Protein AF-A0A7J4TSZ9-F1 (afdb_monomer_lite)

Radius of gyration: 16.89 Å; chains: 1; bounding box: 35×28×58 Å

Secondary structure (DSSP, 8-state):
-------S-HHHHHHHHHHHHHHHHHHHHSGGGHHHHHHHHHHHHHHHHHHHHH-HHHHEEETTTEE-HHHHHHHHHHHHHHHHHHHHHTTGGGS---

Foldseek 3Di:
DDDDDPVDDVVVVVVVVVVLLVVLVVLLVDLVSLVVSLVSLVVVLVVLCVCVPVPVVQQAPDPPPHGDPSVVVNVVSVVVVVVSVVSVVVSPPPDPDD

Sequence (98 aa):
VIKTVYWFDPAWFYPLLGWWEVLIGVCLLFRPLIRLGIFLMALQMAGTFLPLILLPEIVYTQIPWGLTLEGQYIVKNLVLIGAALVIGSHVRDKKKDY

pLDDT: mean 79.53, std 13.96, range [39.91, 92.88]

Structure (mmCIF, N/CA/C/O backbone):
data_AF-A0A7J4TSZ9-F1
#
_entry.id   AF-A0A7J4TSZ9-F1
#
loop_
_atom_site.group_PDB
_atom_site.id
_atom_site.type_symbol
_atom_site.label_atom_id
_atom_site.label_alt_id
_atom_site.label_comp_id
_atom_site.label_asym_id
_atom_site.label_entity_id
_atom_site.label_seq_id
_atom_site.pdbx_PDB_ins_code
_atom_site.Cartn_x
_atom_site.Cartn_y
_atom_site.Cartn_z
_atom_site.occupancy
_atom_site.B_iso_or_equiv
_atom_site.auth_seq_id
_atom_site.auth_comp_id
_atom_site.auth_asym_id
_atom_site.auth_atom_id
_atom_site.pdbx_PDB_model_num
ATOM 1 N N . VAL A 1 1 ? 18.254 -12.432 -25.839 1.00 44.47 1 VAL A N 1
ATOM 2 C CA . VAL A 1 1 ? 19.380 -11.896 -25.038 1.00 44.47 1 VAL A CA 1
ATOM 3 C C . VAL A 1 1 ? 18.842 -10.601 -24.439 1.00 44.47 1 VAL A C 1
ATOM 5 O O . VAL A 1 1 ? 18.653 -9.676 -25.201 1.00 44.47 1 VAL A O 1
ATOM 8 N N . ILE A 1 2 ? 18.314 -10.515 -23.216 1.00 39.91 2 ILE A N 1
ATOM 9 C CA . ILE A 1 2 ? 18.811 -10.972 -21.912 1.00 39.91 2 ILE A CA 1
ATOM 10 C C . ILE A 1 2 ? 17.607 -11.417 -21.050 1.00 39.91 2 ILE A C 1
ATOM 12 O O . ILE A 1 2 ? 16.686 -10.645 -20.810 1.00 39.91 2 ILE A O 1
ATOM 16 N N . LYS A 1 3 ? 17.618 -12.683 -20.616 1.00 46.81 3 LYS A N 1
ATOM 17 C CA . LYS A 1 3 ? 16.807 -13.224 -19.516 1.00 46.81 3 LYS A CA 1
ATOM 18 C C . LYS A 1 3 ? 17.738 -13.287 -18.311 1.00 46.81 3 LYS A C 1
ATOM 20 O O . LYS A 1 3 ? 18.529 -14.220 -18.231 1.00 46.81 3 LYS A O 1
ATOM 25 N N . THR A 1 4 ? 17.644 -12.341 -17.389 1.00 42.94 4 THR A N 1
ATOM 26 C CA . THR A 1 4 ? 18.241 -12.496 -16.058 1.00 42.94 4 THR A CA 1
ATOM 27 C C . THR A 1 4 ? 17.395 -11.726 -15.055 1.00 42.94 4 THR A C 1
ATOM 29 O O . THR A 1 4 ? 17.481 -10.510 -14.970 1.00 42.94 4 THR A O 1
ATOM 32 N N . VAL A 1 5 ? 16.604 -12.495 -14.299 1.00 44.28 5 VAL A N 1
ATOM 33 C CA . VAL A 1 5 ? 16.055 -12.151 -12.978 1.00 44.28 5 VAL A CA 1
ATOM 34 C C . VAL A 1 5 ? 14.853 -11.187 -12.962 1.00 44.28 5 VAL A C 1
ATOM 36 O O . VAL A 1 5 ? 14.867 -10.164 -12.295 1.00 44.28 5 VAL A O 1
ATOM 39 N N . TYR A 1 6 ? 13.743 -11.597 -13.583 1.00 51.31 6 TYR A N 1
ATOM 40 C CA . TYR A 1 6 ? 12.418 -11.359 -12.990 1.00 51.31 6 TYR A CA 1
ATOM 41 C C . TYR A 1 6 ? 12.068 -12.629 -12.208 1.00 51.31 6 TYR A C 1
ATOM 43 O O . TYR A 1 6 ? 11.686 -13.636 -12.794 1.00 51.31 6 TYR A O 1
ATOM 51 N N . TRP A 1 7 ? 12.298 -12.633 -10.894 1.00 50.59 7 TRP A N 1
ATOM 52 C CA . TRP A 1 7 ? 12.053 -13.806 -10.034 1.00 50.59 7 TRP A CA 1
ATOM 53 C C . TRP A 1 7 ? 10.555 -14.120 -9.840 1.00 50.59 7 TRP A C 1
ATOM 55 O O . TRP A 1 7 ? 10.212 -15.117 -9.211 1.00 50.59 7 TRP A O 1
ATOM 65 N N . PHE A 1 8 ? 9.658 -13.294 -10.380 1.00 53.97 8 PHE A N 1
ATOM 66 C CA . PHE A 1 8 ? 8.215 -13.472 -10.296 1.00 53.97 8 PHE A CA 1
ATOM 67 C C . PHE A 1 8 ? 7.573 -12.977 -11.593 1.00 53.97 8 PHE A C 1
ATOM 69 O O . PHE A 1 8 ? 7.875 -11.875 -12.048 1.00 53.97 8 PHE A O 1
ATOM 76 N N . ASP A 1 9 ? 6.710 -13.788 -12.197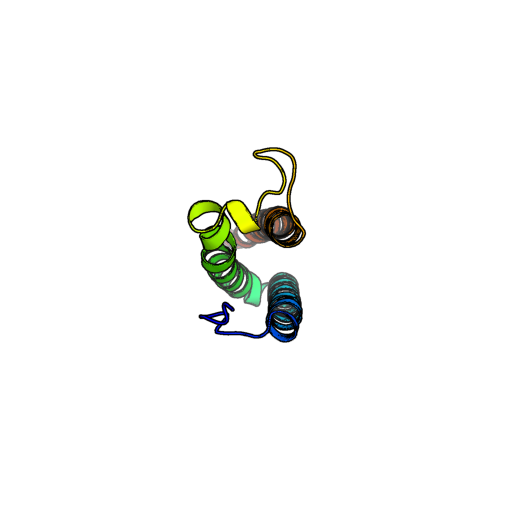 1.00 57.19 9 ASP A N 1
ATOM 77 C CA . ASP A 1 9 ? 5.941 -13.392 -13.375 1.00 57.19 9 ASP A CA 1
ATOM 78 C C . ASP A 1 9 ? 5.036 -12.195 -12.993 1.00 57.19 9 ASP A C 1
ATOM 80 O O . ASP A 1 9 ? 4.220 -12.337 -12.070 1.00 57.19 9 ASP A O 1
ATOM 84 N N . PRO A 1 10 ? 5.147 -11.016 -13.642 1.00 62.00 10 PRO A N 1
ATOM 85 C CA . PRO A 1 10 ? 4.352 -9.832 -13.293 1.00 62.00 10 PRO A CA 1
ATOM 86 C C . PRO A 1 10 ? 2.845 -10.112 -13.304 1.00 62.00 10 PRO A C 1
ATOM 88 O O . PRO A 1 10 ? 2.095 -9.556 -12.503 1.00 62.00 10 PRO A O 1
ATOM 91 N N . ALA A 1 11 ? 2.414 -11.052 -14.151 1.00 65.69 11 ALA A N 1
ATOM 92 C CA . ALA A 1 11 ? 1.033 -11.508 -14.249 1.00 65.69 11 ALA A CA 1
ATOM 93 C C . ALA A 1 11 ? 0.455 -12.022 -12.918 1.00 65.69 11 ALA A C 1
ATOM 95 O O . ALA A 1 11 ? -0.743 -11.879 -12.690 1.00 65.69 11 ALA A O 1
ATOM 96 N N . TRP A 1 12 ? 1.283 -12.582 -12.032 1.00 72.31 12 TRP A N 1
ATOM 97 C CA . TRP A 1 12 ? 0.855 -13.068 -10.715 1.00 72.31 12 TRP A CA 1
ATOM 98 C C . TRP A 1 12 ? 1.049 -12.040 -9.600 1.00 72.31 12 TRP A C 1
ATOM 100 O O . TRP A 1 12 ? 0.327 -12.070 -8.602 1.00 72.31 12 TRP A O 1
ATOM 110 N N . PHE A 1 13 ? 1.983 -11.104 -9.771 1.00 74.44 13 PHE A N 1
ATOM 111 C CA . PHE A 1 13 ? 2.290 -10.094 -8.761 1.00 74.44 13 PHE A CA 1
ATOM 112 C C . PHE A 1 13 ? 1.181 -9.040 -8.627 1.00 74.44 13 PHE A C 1
ATOM 114 O O . PHE A 1 13 ? 0.782 -8.711 -7.507 1.00 74.44 13 PHE A O 1
ATOM 121 N N . TYR A 1 14 ? 0.621 -8.554 -9.744 1.00 77.00 14 TYR A N 1
ATOM 122 C CA . TYR A 1 14 ? -0.452 -7.550 -9.694 1.00 77.00 14 TYR A CA 1
ATOM 123 C C . TYR A 1 14 ? -1.747 -8.070 -9.037 1.00 77.00 14 TYR A C 1
ATOM 125 O O . TYR A 1 14 ? -2.279 -7.372 -8.171 1.00 77.00 14 TYR A O 1
ATOM 133 N N . PRO A 1 15 ? -2.255 -9.283 -9.351 1.00 83.94 15 PRO A N 1
ATOM 134 C CA . PRO A 1 15 ? -3.424 -9.835 -8.665 1.00 83.94 15 PRO A CA 1
ATOM 135 C C . PRO A 1 15 ? -3.180 -10.092 -7.178 1.00 83.94 15 PRO A C 1
ATOM 137 O O . PRO A 1 15 ? -4.078 -9.866 -6.370 1.00 83.94 15 PRO A O 1
ATOM 140 N N . LEU A 1 16 ? -1.975 -10.540 -6.806 1.00 85.31 16 LEU A N 1
ATOM 141 C CA . LEU A 1 16 ? -1.608 -10.756 -5.407 1.00 85.31 16 LEU A CA 1
ATOM 142 C C . LEU A 1 16 ? -1.667 -9.445 -4.614 1.00 85.31 16 LEU A C 1
ATOM 144 O O . LEU A 1 16 ? -2.292 -9.404 -3.555 1.00 85.31 16 LEU A O 1
ATOM 148 N N . LEU A 1 17 ? -1.067 -8.375 -5.145 1.00 84.25 17 LEU A N 1
ATOM 149 C CA . LEU A 1 17 ? -1.150 -7.038 -4.553 1.00 84.25 17 LEU A CA 1
ATOM 150 C C . LEU A 1 17 ? -2.599 -6.557 -4.450 1.00 84.25 17 LEU A C 1
ATOM 152 O O . LEU A 1 17 ? -2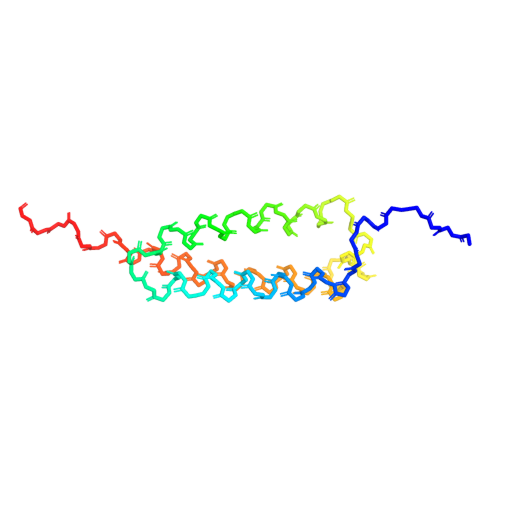.997 -6.072 -3.397 1.00 84.25 17 LEU A O 1
ATOM 156 N N . GLY A 1 18 ? -3.403 -6.756 -5.496 1.00 87.56 18 GLY A N 1
ATOM 157 C CA . GLY A 1 18 ? -4.821 -6.394 -5.475 1.00 87.56 18 GLY A CA 1
ATOM 158 C C . GLY A 1 18 ? -5.600 -7.115 -4.370 1.00 87.56 18 GLY A C 1
ATOM 159 O O . GLY A 1 18 ? -6.329 -6.481 -3.610 1.00 87.56 18 GLY A O 1
ATOM 160 N N . TRP A 1 19 ? -5.410 -8.428 -4.213 1.00 92.06 19 TRP A N 1
ATOM 161 C CA . TRP A 1 19 ? -6.024 -9.181 -3.113 1.00 92.06 19 TRP A CA 1
ATOM 162 C C . TRP A 1 19 ? -5.511 -8.747 -1.738 1.00 92.06 19 TRP A C 1
ATOM 164 O O . TRP A 1 19 ? -6.286 -8.717 -0.780 1.00 92.06 19 TRP A O 1
ATOM 174 N N . TRP A 1 20 ? -4.235 -8.374 -1.635 1.00 90.62 20 TRP A N 1
ATOM 175 C CA . TRP A 1 20 ? -3.657 -7.837 -0.404 1.00 90.62 20 TRP A CA 1
ATOM 176 C C . TRP A 1 20 ? -4.294 -6.499 -0.007 1.00 90.62 20 TRP A C 1
ATOM 178 O O . TRP A 1 20 ? -4.639 -6.290 1.155 1.00 90.62 20 TRP A O 1
ATOM 188 N N . GLU A 1 21 ? -4.537 -5.618 -0.976 1.00 90.25 21 GLU A N 1
ATOM 189 C CA . GLU A 1 21 ? -5.249 -4.357 -0.755 1.00 90.25 21 GLU A CA 1
ATOM 190 C C . GLU A 1 21 ? -6.702 -4.581 -0.337 1.00 90.25 21 GLU A C 1
ATOM 192 O O . GLU A 1 21 ? -7.191 -3.911 0.575 1.00 90.25 21 GLU A O 1
ATOM 197 N N . VAL A 1 22 ? -7.385 -5.549 -0.955 1.00 92.00 22 VAL A N 1
ATOM 198 C CA . VAL A 1 22 ? -8.737 -5.950 -0.545 1.00 92.00 22 VAL A CA 1
ATOM 199 C C . VAL A 1 22 ? -8.725 -6.445 0.900 1.00 92.00 22 VAL A C 1
ATOM 201 O O . VAL A 1 22 ? -9.566 -6.021 1.691 1.00 92.00 22 VAL A O 1
ATOM 204 N N . LEU A 1 23 ? -7.751 -7.278 1.281 1.00 92.88 23 LEU A N 1
ATOM 205 C CA . LEU A 1 23 ? -7.598 -7.756 2.657 1.00 92.88 23 LEU A CA 1
ATOM 206 C C . LEU A 1 23 ? -7.400 -6.594 3.640 1.00 92.88 23 LEU A C 1
ATOM 208 O O . LEU A 1 23 ? -8.072 -6.549 4.671 1.00 92.88 23 LEU A O 1
ATOM 212 N N . ILE A 1 24 ? -6.530 -5.634 3.315 1.00 90.94 24 ILE A N 1
ATOM 213 C CA . ILE A 1 24 ? -6.324 -4.428 4.130 1.00 90.94 24 ILE A CA 1
ATOM 214 C C . ILE A 1 24 ? -7.627 -3.635 4.249 1.00 90.94 24 ILE A C 1
ATOM 216 O O . ILE A 1 24 ? -8.017 -3.280 5.361 1.00 90.94 24 ILE A O 1
ATOM 220 N N . GLY A 1 25 ? -8.336 -3.406 3.142 1.00 90.31 25 GLY A N 1
ATOM 221 C CA . GLY A 1 25 ? -9.630 -2.720 3.137 1.00 90.31 25 GLY A CA 1
ATOM 222 C C . GLY A 1 25 ? -10.666 -3.414 4.026 1.00 90.31 25 GLY A C 1
ATOM 223 O O . GLY A 1 25 ? -11.339 -2.759 4.822 1.00 90.31 25 GLY A O 1
ATOM 224 N N . VAL A 1 26 ? -10.734 -4.746 3.973 1.00 92.75 26 VAL A N 1
ATOM 225 C CA . VAL A 1 26 ? -11.591 -5.554 4.852 1.00 92.75 26 VAL A CA 1
ATOM 226 C C . VAL A 1 26 ? -11.166 -5.412 6.318 1.00 92.75 26 VAL A C 1
ATOM 228 O O . VAL A 1 26 ? -12.019 -5.210 7.181 1.00 92.75 26 VAL A O 1
ATOM 231 N N . CYS A 1 27 ? -9.868 -5.442 6.632 1.00 90.31 27 CYS A N 1
ATOM 232 C CA . CYS A 1 27 ? -9.386 -5.204 7.996 1.00 90.31 27 CYS A CA 1
ATOM 233 C C . CYS A 1 27 ? -9.740 -3.801 8.512 1.00 90.31 27 CYS A C 1
ATOM 235 O O . CYS A 1 27 ? -10.051 -3.647 9.692 1.00 90.31 27 CYS A O 1
ATOM 237 N N . LEU A 1 28 ? -9.709 -2.784 7.648 1.00 88.50 28 LEU A N 1
ATOM 238 C CA . LEU A 1 28 ? -10.076 -1.412 8.007 1.00 88.50 28 LEU A CA 1
ATOM 239 C C . LEU A 1 28 ? -11.591 -1.229 8.185 1.00 88.50 28 LEU A C 1
ATOM 241 O O . LEU A 1 28 ? -12.003 -0.351 8.943 1.00 88.50 28 LEU A O 1
ATOM 245 N N . LEU A 1 29 ? -12.415 -2.073 7.554 1.00 89.69 29 LEU A N 1
ATOM 246 C CA . LEU A 1 29 ? -13.871 -2.068 7.725 1.00 89.69 29 LEU A CA 1
ATOM 247 C C . LEU A 1 29 ? -14.289 -2.519 9.135 1.00 89.69 29 LEU A C 1
ATOM 249 O O . LEU A 1 29 ? -15.238 -1.988 9.714 1.00 89.69 29 LEU A O 1
ATOM 253 N N . PHE A 1 30 ? -13.571 -3.483 9.716 1.00 88.19 30 PHE A N 1
ATOM 254 C CA . PHE A 1 30 ? -13.874 -4.008 11.045 1.00 88.19 30 PHE A CA 1
ATOM 255 C C . PHE A 1 30 ? -13.044 -3.315 12.128 1.00 88.19 30 PHE A C 1
ATOM 257 O O . PHE A 1 30 ? -11.836 -3.507 12.237 1.00 88.19 30 PHE A O 1
ATOM 264 N N . ARG A 1 31 ? -13.718 -2.590 13.029 1.00 80.38 31 ARG A N 1
ATOM 265 C CA . ARG A 1 31 ? -13.107 -1.847 14.150 1.00 80.38 31 ARG A CA 1
ATOM 266 C C . ARG A 1 31 ? -11.976 -2.565 14.917 1.00 80.38 31 ARG A C 1
ATOM 268 O O . ARG A 1 31 ? -10.941 -1.933 15.133 1.00 80.38 31 ARG A O 1
ATOM 275 N N . PRO A 1 32 ? -12.116 -3.840 15.336 1.00 83.69 32 PRO A N 1
ATOM 276 C CA . PRO A 1 32 ? -11.039 -4.539 16.042 1.00 83.69 32 PRO A CA 1
ATOM 277 C C . PRO A 1 32 ? -9.826 -4.858 15.154 1.00 83.69 32 PRO A C 1
ATOM 279 O O . PRO A 1 32 ? -8.710 -4.947 15.664 1.00 83.69 32 PRO A O 1
ATOM 282 N N . LEU A 1 33 ? -10.017 -4.988 13.838 1.00 88.12 33 LEU A N 1
ATOM 283 C CA . LEU A 1 33 ? -8.962 -5.316 12.880 1.00 88.12 33 LEU A CA 1
ATOM 284 C C . LEU A 1 33 ? -8.227 -4.078 12.354 1.00 88.12 33 LEU A C 1
ATOM 286 O O . LEU A 1 33 ? -7.189 -4.242 11.722 1.00 88.12 33 LEU A O 1
ATOM 290 N N . ILE A 1 34 ? -8.673 -2.853 12.658 1.00 87.25 34 ILE A N 1
ATOM 291 C CA . ILE A 1 34 ? -8.043 -1.625 12.137 1.00 87.25 34 ILE A CA 1
ATOM 292 C C . ILE A 1 34 ? -6.540 -1.578 12.451 1.00 87.25 34 ILE A C 1
ATOM 294 O O . ILE A 1 34 ? -5.740 -1.228 11.588 1.00 87.25 34 ILE A O 1
ATOM 298 N N . ARG A 1 35 ? -6.124 -1.980 13.662 1.00 86.88 35 ARG A N 1
ATOM 299 C CA . ARG A 1 35 ? -4.693 -2.031 14.024 1.00 86.88 35 ARG A CA 1
ATOM 300 C C . ARG A 1 35 ? -3.909 -3.007 13.148 1.00 86.88 35 ARG A C 1
ATOM 302 O O . ARG A 1 35 ? -2.794 -2.691 12.743 1.00 86.88 35 ARG A O 1
ATOM 309 N N . LEU A 1 36 ? -4.499 -4.164 12.850 1.00 89.75 36 LEU A N 1
ATOM 310 C CA . LEU A 1 36 ? -3.913 -5.152 11.949 1.00 89.75 36 LEU A CA 1
ATOM 311 C C . LEU A 1 36 ? -3.875 -4.619 10.512 1.00 89.75 36 LEU A C 1
ATOM 313 O O . LEU A 1 36 ? -2.847 -4.734 9.861 1.00 89.75 36 LEU A O 1
ATOM 317 N N . GLY A 1 37 ? -4.946 -3.972 10.044 1.00 90.19 37 GLY A N 1
ATOM 318 C CA . GLY A 1 37 ? -5.012 -3.355 8.718 1.00 90.19 37 GLY A CA 1
ATOM 319 C C . GLY A 1 37 ? -3.937 -2.287 8.514 1.00 90.19 37 GLY A C 1
ATOM 320 O O . GLY A 1 37 ? -3.238 -2.308 7.507 1.00 90.19 37 GLY A O 1
ATOM 321 N N . ILE A 1 38 ? -3.728 -1.409 9.501 1.00 89.38 38 ILE A N 1
ATOM 322 C CA . ILE A 1 38 ? -2.653 -0.403 9.468 1.00 89.38 38 ILE A CA 1
ATOM 323 C C . ILE A 1 38 ? -1.272 -1.073 9.433 1.00 89.38 38 ILE A C 1
ATOM 325 O O . ILE A 1 38 ? -0.405 -0.638 8.678 1.00 89.38 38 ILE A O 1
ATOM 329 N N . PHE A 1 39 ? -1.064 -2.144 10.206 1.00 90.50 39 PHE A N 1
ATOM 330 C CA . PHE A 1 39 ? 0.190 -2.902 10.185 1.00 90.50 39 PHE A CA 1
ATOM 331 C C . PHE A 1 39 ? 0.448 -3.566 8.823 1.00 90.50 39 PHE A C 1
ATOM 333 O O . PHE A 1 39 ? 1.531 -3.413 8.258 1.00 90.50 39 PHE A O 1
ATOM 340 N N . LEU A 1 40 ? -0.554 -4.251 8.264 1.00 90.56 40 LEU A N 1
ATOM 341 C CA . LEU A 1 40 ? -0.477 -4.873 6.937 1.00 90.56 40 LEU A CA 1
ATOM 342 C C . LEU A 1 40 ? -0.198 -3.836 5.847 1.00 90.56 40 LEU A C 1
ATOM 344 O O . LEU A 1 40 ? 0.578 -4.094 4.926 1.00 90.56 40 LEU A O 1
ATOM 348 N N . MET A 1 41 ? -0.783 -2.647 5.977 1.00 90.12 41 MET A N 1
ATOM 349 C CA . MET A 1 41 ? -0.538 -1.561 5.044 1.00 90.12 41 MET A CA 1
ATOM 350 C C . MET A 1 41 ? 0.867 -0.972 5.185 1.00 90.12 41 MET A C 1
ATOM 352 O O . MET A 1 41 ? 1.502 -0.685 4.176 1.00 90.12 41 MET A O 1
ATOM 356 N N . ALA A 1 42 ? 1.402 -0.848 6.403 1.00 88.25 42 ALA A N 1
ATOM 357 C CA . ALA A 1 42 ? 2.793 -0.437 6.608 1.00 88.25 42 ALA A CA 1
ATOM 358 C C . ALA A 1 42 ? 3.783 -1.424 5.959 1.00 88.25 42 ALA A C 1
ATOM 360 O O . ALA A 1 42 ? 4.774 -1.004 5.359 1.00 88.25 42 ALA A O 1
ATOM 361 N N . LEU A 1 43 ? 3.484 -2.726 6.016 1.00 89.94 43 LEU A N 1
ATOM 362 C CA . LEU A 1 43 ? 4.269 -3.760 5.339 1.00 89.94 43 LEU A CA 1
ATOM 363 C C . LEU A 1 43 ? 4.199 -3.612 3.813 1.00 89.94 43 LEU A C 1
ATOM 365 O O . LEU A 1 43 ? 5.241 -3.597 3.156 1.00 89.94 43 LEU A O 1
ATOM 369 N N . GLN A 1 44 ? 2.996 -3.438 3.251 1.00 88.06 44 GLN A N 1
ATOM 370 C CA . GLN A 1 44 ? 2.820 -3.190 1.813 1.00 88.06 44 GLN A CA 1
ATOM 371 C C . GLN A 1 44 ? 3.638 -1.978 1.357 1.00 88.06 44 GLN A C 1
ATOM 373 O O . GLN A 1 44 ? 4.324 -2.032 0.340 1.00 88.06 44 GLN A O 1
ATOM 378 N N . MET A 1 45 ? 3.611 -0.908 2.145 1.00 86.88 45 MET A N 1
ATOM 379 C CA . MET A 1 45 ? 4.296 0.343 1.848 1.00 86.88 45 MET A CA 1
ATOM 380 C C . MET A 1 45 ? 5.813 0.202 1.765 1.00 86.88 45 MET A C 1
ATOM 382 O O . MET A 1 45 ? 6.419 0.732 0.834 1.00 86.88 45 MET A O 1
ATOM 386 N N . ALA A 1 46 ? 6.429 -0.555 2.675 1.00 84.94 46 ALA A N 1
ATOM 387 C CA . ALA A 1 46 ? 7.862 -0.832 2.607 1.00 84.94 46 ALA A CA 1
ATOM 388 C C . ALA A 1 46 ? 8.242 -1.561 1.303 1.00 84.94 46 ALA A C 1
ATOM 390 O O . ALA A 1 46 ? 9.271 -1.257 0.701 1.00 84.94 46 ALA A O 1
ATOM 391 N N . GLY A 1 47 ? 7.384 -2.475 0.836 1.00 82.31 47 GLY A N 1
ATOM 392 C CA . GLY A 1 47 ? 7.583 -3.196 -0.421 1.00 82.31 47 GLY A CA 1
ATOM 393 C C . GLY A 1 47 ? 7.378 -2.327 -1.664 1.00 82.31 47 GLY A C 1
ATOM 394 O O . GLY A 1 47 ? 8.197 -2.364 -2.579 1.00 82.31 47 GLY A O 1
ATOM 395 N N . THR A 1 48 ? 6.316 -1.517 -1.707 1.00 84.75 48 THR A N 1
ATOM 396 C CA . THR A 1 48 ? 5.959 -0.753 -2.916 1.00 84.75 48 THR A CA 1
ATOM 397 C C . THR A 1 48 ? 6.769 0.530 -3.101 1.00 84.75 48 THR A C 1
ATOM 399 O O . THR A 1 48 ? 6.864 1.017 -4.221 1.00 84.75 48 THR A O 1
ATOM 402 N N . PHE A 1 49 ? 7.378 1.079 -2.043 1.00 84.31 49 PHE A N 1
ATOM 403 C CA . PHE A 1 49 ? 8.246 2.265 -2.150 1.00 84.31 49 PHE A CA 1
ATOM 404 C C . PHE A 1 49 ? 9.685 1.945 -2.545 1.00 84.31 49 PHE A C 1
ATOM 406 O O . PHE A 1 49 ? 10.373 2.801 -3.097 1.00 84.31 49 PHE A O 1
ATOM 413 N N . LEU A 1 50 ? 10.143 0.718 -2.297 1.00 84.62 50 LEU A N 1
ATOM 414 C CA . LEU A 1 50 ? 11.492 0.286 -2.644 1.00 84.62 50 LEU A CA 1
ATOM 415 C C . LEU A 1 50 ? 11.854 0.492 -4.136 1.00 84.62 50 LEU A C 1
ATOM 417 O O . LEU A 1 50 ? 12.902 1.091 -4.397 1.00 84.62 50 LEU A O 1
ATOM 421 N N . PRO A 1 51 ? 11.027 0.084 -5.124 1.00 81.31 51 PRO A N 1
ATOM 422 C CA . PRO A 1 51 ? 11.339 0.295 -6.541 1.00 81.31 51 PRO A CA 1
ATOM 423 C C . PRO A 1 51 ? 11.374 1.773 -6.947 1.00 81.31 51 PRO A C 1
ATOM 425 O O . PRO A 1 51 ? 12.089 2.118 -7.879 1.00 81.31 51 PRO A O 1
ATOM 428 N N . LEU A 1 52 ? 10.687 2.662 -6.222 1.00 81.06 52 LEU A N 1
ATOM 429 C CA . LEU A 1 52 ? 10.699 4.102 -6.504 1.00 81.06 52 LEU A CA 1
ATOM 430 C C . LEU A 1 52 ? 12.095 4.719 -6.320 1.00 81.06 52 LEU A C 1
ATOM 432 O O . LEU A 1 52 ? 12.436 5.677 -7.009 1.00 81.06 52 LEU A O 1
ATOM 436 N N . ILE A 1 53 ? 12.903 4.149 -5.421 1.00 81.94 53 ILE A N 1
ATOM 437 C CA . ILE A 1 53 ? 14.278 4.590 -5.147 1.00 81.94 53 ILE A CA 1
ATOM 438 C C . ILE A 1 53 ? 15.292 3.721 -5.896 1.00 81.94 53 ILE A C 1
ATOM 440 O O . ILE A 1 53 ? 16.248 4.249 -6.460 1.00 81.94 53 ILE A O 1
ATOM 444 N N . LEU A 1 54 ? 15.107 2.395 -5.889 1.00 81.19 54 LEU A N 1
ATOM 445 C CA . LEU A 1 54 ? 16.088 1.464 -6.453 1.00 81.19 54 LEU A CA 1
ATOM 446 C C . LEU A 1 54 ? 15.995 1.327 -7.979 1.00 81.19 54 LEU A C 1
ATOM 448 O O . LEU A 1 54 ? 17.025 1.133 -8.618 1.00 81.19 54 LEU A O 1
ATOM 452 N N . LEU A 1 55 ? 14.791 1.390 -8.561 1.00 84.06 55 LEU A N 1
ATOM 453 C CA . LEU A 1 55 ? 14.537 1.166 -9.993 1.00 84.06 55 LEU A CA 1
ATOM 454 C C . LEU A 1 55 ? 13.667 2.297 -10.597 1.00 84.06 55 LEU A C 1
ATOM 456 O O . LEU A 1 55 ? 12.575 2.049 -11.120 1.00 84.06 55 LEU A O 1
ATOM 460 N N . PRO A 1 56 ? 14.138 3.558 -10.570 1.00 80.75 56 PRO A N 1
ATOM 461 C CA . PRO A 1 56 ? 13.375 4.702 -11.076 1.00 80.75 56 PRO A CA 1
ATOM 462 C C . PRO A 1 56 ? 13.087 4.621 -12.583 1.00 80.75 56 PRO A C 1
ATOM 464 O O . PRO A 1 56 ? 12.089 5.169 -13.042 1.00 80.75 56 PRO A O 1
ATOM 467 N N . GLU A 1 57 ? 13.914 3.905 -13.346 1.00 80.44 57 GLU A N 1
ATOM 468 C CA . GLU A 1 57 ? 13.734 3.672 -14.786 1.00 80.44 57 GLU A CA 1
ATOM 469 C C . GLU A 1 57 ? 12.472 2.865 -15.133 1.00 80.44 57 GLU A C 1
ATOM 471 O O . GLU A 1 57 ? 11.926 3.025 -16.222 1.00 80.44 57 GLU A O 1
ATOM 476 N N . ILE A 1 58 ? 11.980 2.032 -14.208 1.00 80.38 58 ILE A N 1
ATOM 477 C CA . ILE A 1 58 ? 10.740 1.264 -14.400 1.00 80.38 58 ILE A CA 1
ATOM 478 C C . ILE A 1 58 ? 9.532 2.030 -13.854 1.00 80.38 58 ILE A C 1
ATOM 480 O O . ILE A 1 58 ? 8.416 1.847 -14.326 1.00 80.38 58 ILE A O 1
ATOM 484 N N . VAL A 1 59 ? 9.736 2.934 -12.894 1.00 82.62 59 VAL A N 1
ATOM 485 C CA . VAL A 1 59 ? 8.667 3.714 -12.244 1.00 82.62 59 VAL A CA 1
ATOM 486 C C . VAL A 1 59 ? 8.306 4.981 -13.030 1.00 82.62 59 VAL A C 1
ATOM 488 O O . VAL A 1 59 ? 7.136 5.379 -13.060 1.00 82.62 59 VAL A O 1
ATOM 491 N N . TYR A 1 60 ? 9.275 5.606 -13.698 1.00 83.94 60 TYR A N 1
ATOM 492 C CA . TYR A 1 60 ? 9.090 6.874 -14.400 1.00 83.94 60 TYR A CA 1
ATOM 493 C C . TYR A 1 60 ? 9.334 6.734 -15.904 1.00 83.94 60 TYR A C 1
ATOM 495 O O . TYR A 1 60 ? 10.393 6.293 -16.335 1.00 83.94 60 TYR A O 1
ATOM 503 N N . THR A 1 61 ? 8.373 7.180 -16.717 1.00 84.25 61 THR A N 1
ATOM 504 C CA . THR A 1 61 ? 8.586 7.412 -18.154 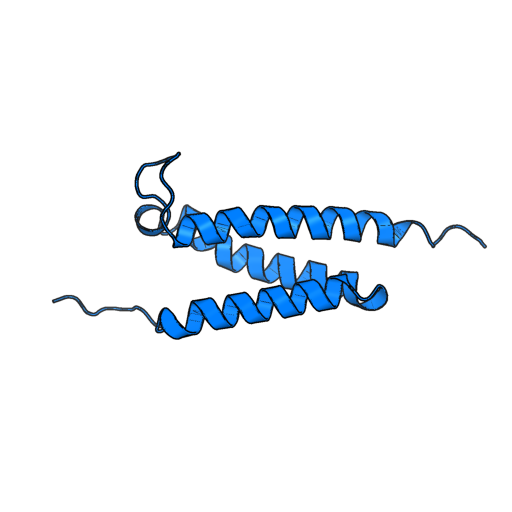1.00 84.25 61 THR A CA 1
ATOM 505 C C . THR A 1 61 ? 9.356 8.709 -18.387 1.00 84.25 61 THR A C 1
ATOM 507 O O . THR A 1 61 ? 10.246 8.755 -19.231 1.00 84.25 61 THR A O 1
ATOM 510 N N . GLN A 1 62 ? 9.029 9.757 -17.625 1.00 82.94 62 GLN A N 1
ATOM 511 C CA . GLN A 1 62 ? 9.706 11.055 -17.610 1.00 82.94 62 GLN A CA 1
ATOM 512 C C . GLN A 1 62 ? 9.725 11.574 -16.171 1.00 82.94 62 GLN A C 1
ATOM 514 O O . GLN A 1 62 ? 8.685 11.920 -15.614 1.00 82.94 62 GLN A O 1
ATOM 519 N N . ILE A 1 63 ? 10.896 11.654 -15.548 1.00 76.69 63 ILE A N 1
ATOM 520 C CA . ILE A 1 63 ? 10.998 12.161 -14.175 1.00 76.69 63 ILE A CA 1
ATOM 521 C C . ILE A 1 63 ? 10.718 13.679 -14.170 1.00 76.69 63 ILE A C 1
ATOM 523 O O . ILE A 1 63 ? 11.327 14.388 -14.972 1.00 76.69 63 ILE A O 1
ATOM 527 N N . PRO A 1 64 ? 9.861 14.222 -13.276 1.00 74.25 64 PRO A N 1
ATOM 528 C CA . PRO A 1 64 ? 9.089 13.549 -12.217 1.00 74.25 64 PRO A CA 1
ATOM 529 C C . PRO A 1 64 ? 7.606 13.276 -12.551 1.00 74.25 64 PRO A C 1
ATOM 531 O O . PRO A 1 64 ? 6.916 12.645 -11.754 1.00 74.25 64 PRO A O 1
ATOM 534 N N . TRP A 1 65 ? 7.089 13.775 -13.678 1.00 77.56 65 TRP A N 1
ATOM 535 C CA . TRP A 1 65 ? 5.642 13.832 -13.952 1.00 77.56 65 TRP A CA 1
ATOM 536 C C . TRP A 1 65 ? 5.095 12.649 -14.761 1.00 77.56 65 TRP A C 1
ATOM 538 O O . TRP A 1 65 ? 3.912 12.330 -14.670 1.00 77.56 65 TRP A O 1
ATOM 548 N N . GLY A 1 66 ? 5.932 11.997 -15.562 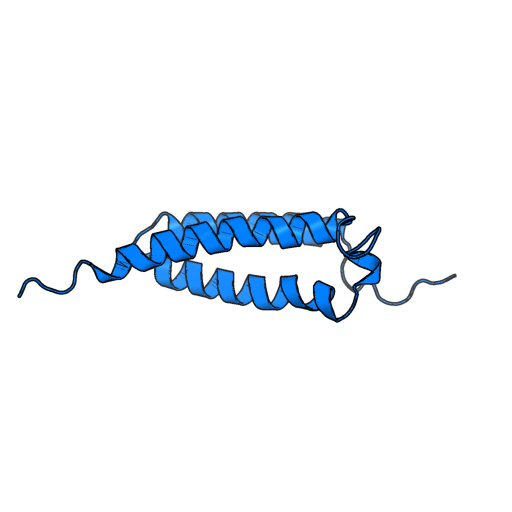1.00 81.69 66 GLY A N 1
ATOM 549 C CA . GLY A 1 66 ? 5.567 10.827 -16.348 1.00 81.69 66 GLY A CA 1
ATOM 550 C C . GLY A 1 66 ? 5.772 9.556 -15.536 1.00 81.69 66 GLY A C 1
ATOM 551 O O . GLY A 1 66 ? 6.908 9.113 -15.381 1.00 81.69 66 GLY A O 1
ATOM 552 N N . LEU A 1 67 ? 4.686 8.966 -15.032 1.00 84.56 67 LEU A N 1
ATOM 553 C CA . LEU A 1 67 ? 4.716 7.684 -14.326 1.00 84.56 67 LEU A CA 1
ATOM 554 C C . LEU A 1 67 ? 4.334 6.543 -15.267 1.00 84.56 67 LEU A C 1
ATOM 556 O O . LEU A 1 67 ? 3.361 6.629 -16.023 1.00 84.56 67 LEU A O 1
ATOM 560 N N . THR A 1 68 ? 5.076 5.444 -15.183 1.00 88.19 68 THR A N 1
ATOM 561 C CA . THR A 1 68 ? 4.688 4.184 -15.826 1.00 88.19 68 THR A CA 1
ATOM 562 C C . THR A 1 68 ? 3.457 3.590 -15.135 1.00 88.19 68 THR A C 1
ATOM 564 O O . THR A 1 68 ? 2.968 4.116 -14.133 1.00 88.19 68 THR A O 1
ATOM 567 N N . LEU A 1 69 ? 2.949 2.465 -15.647 1.00 83.12 69 LEU A N 1
ATOM 568 C CA . LEU A 1 69 ? 1.889 1.717 -14.964 1.00 83.12 69 LEU A CA 1
ATOM 569 C C . LEU A 1 69 ? 2.297 1.351 -13.529 1.00 83.12 69 LEU A C 1
ATOM 571 O O . LEU A 1 69 ? 1.499 1.513 -12.612 1.00 83.12 69 LEU A O 1
ATOM 575 N N . GLU A 1 70 ? 3.548 0.939 -13.313 1.00 82.38 70 GLU A N 1
ATOM 576 C CA . GLU A 1 70 ? 4.064 0.610 -11.980 1.00 82.38 70 GLU A CA 1
ATOM 577 C C . GLU A 1 70 ? 4.078 1.825 -11.054 1.00 82.38 70 GLU A C 1
ATOM 579 O O . GLU A 1 70 ? 3.577 1.751 -9.930 1.00 82.38 70 GLU A O 1
ATOM 584 N N . GLY A 1 71 ? 4.563 2.970 -11.543 1.00 84.88 71 GLY A N 1
ATOM 585 C CA . GLY A 1 71 ? 4.528 4.212 -10.777 1.00 84.88 71 GLY A CA 1
ATOM 586 C C . GLY A 1 71 ? 3.107 4.648 -10.420 1.00 84.88 71 GLY A C 1
ATOM 587 O O . GLY A 1 71 ? 2.855 5.056 -9.285 1.00 84.88 71 GLY A O 1
ATOM 588 N N . GLN A 1 72 ? 2.153 4.510 -11.343 1.00 87.25 72 GLN A N 1
ATOM 589 C CA . GLN A 1 72 ? 0.745 4.827 -11.083 1.00 87.25 72 GLN A CA 1
ATOM 590 C C . GLN A 1 72 ? 0.152 3.949 -9.974 1.00 87.25 72 GLN A C 1
ATOM 592 O O . GLN A 1 72 ? -0.562 4.459 -9.106 1.00 87.25 72 GLN A O 1
ATOM 597 N N . TYR A 1 73 ? 0.483 2.655 -9.947 1.00 83.06 73 TYR A N 1
ATOM 598 C CA . TYR A 1 73 ? 0.062 1.768 -8.861 1.00 83.06 73 TYR A CA 1
ATOM 599 C C . TYR A 1 73 ? 0.650 2.185 -7.507 1.00 83.06 73 TYR A C 1
ATOM 601 O O . TYR A 1 73 ? -0.070 2.177 -6.509 1.00 83.06 73 TYR A O 1
ATOM 609 N N . ILE A 1 74 ? 1.917 2.610 -7.464 1.00 85.81 74 ILE A N 1
ATOM 610 C CA . ILE A 1 74 ? 2.543 3.113 -6.230 1.00 85.81 74 ILE A CA 1
ATOM 611 C C . ILE A 1 74 ? 1.842 4.390 -5.751 1.00 85.81 74 ILE A C 1
ATOM 613 O O . ILE A 1 74 ? 1.502 4.504 -4.572 1.00 85.81 74 ILE A O 1
ATOM 617 N N . VAL A 1 75 ? 1.569 5.336 -6.654 1.00 86.94 75 VAL A N 1
ATOM 618 C CA . VAL A 1 75 ? 0.879 6.588 -6.302 1.00 86.94 75 VAL A CA 1
ATOM 619 C C . VAL A 1 75 ? -0.540 6.327 -5.804 1.00 86.94 75 VAL A C 1
ATOM 621 O O . VAL A 1 75 ? -0.956 6.945 -4.825 1.00 86.94 75 VAL A O 1
ATOM 624 N N . LYS A 1 76 ? -1.270 5.373 -6.392 1.00 88.12 76 LYS A N 1
ATOM 625 C CA . LYS A 1 76 ? -2.597 4.969 -5.899 1.00 88.12 76 LYS A CA 1
ATOM 626 C C . LYS A 1 76 ? -2.553 4.531 -4.428 1.00 88.12 76 LYS A C 1
ATOM 628 O O . LYS A 1 76 ? -3.459 4.876 -3.669 1.00 88.12 76 LYS A O 1
ATOM 633 N N . ASN A 1 77 ? -1.495 3.839 -3.995 1.00 89.25 77 ASN A N 1
ATOM 634 C CA . ASN A 1 77 ? -1.372 3.387 -2.604 1.00 89.25 77 ASN A CA 1
ATOM 635 C C . ASN A 1 77 ? -1.348 4.558 -1.610 1.00 89.25 77 ASN A C 1
ATOM 637 O O . ASN A 1 77 ? -1.816 4.393 -0.486 1.00 89.25 77 ASN A O 1
ATOM 641 N N . LEU A 1 78 ? -0.915 5.760 -2.017 1.00 88.44 78 LEU A N 1
ATOM 642 C CA . LEU A 1 78 ? -0.984 6.959 -1.171 1.00 88.44 78 LEU A CA 1
ATOM 643 C C . LEU A 1 78 ? -2.416 7.298 -0.740 1.00 88.44 78 LEU A C 1
ATOM 645 O O . LEU A 1 78 ? -2.636 7.729 0.393 1.00 88.44 78 LEU A O 1
ATOM 649 N N . VAL A 1 79 ? -3.399 7.060 -1.612 1.00 90.31 79 VAL A N 1
ATOM 650 C CA . VAL A 1 79 ? -4.819 7.269 -1.295 1.00 90.31 79 VAL A CA 1
ATOM 651 C C . VAL A 1 79 ? -5.278 6.287 -0.213 1.00 90.31 79 VAL A C 1
ATOM 653 O O . VAL A 1 79 ? -5.958 6.689 0.732 1.00 90.31 79 VAL A O 1
ATOM 656 N N . LEU A 1 80 ? -4.854 5.020 -0.296 1.00 88.00 80 LEU A N 1
ATOM 657 C CA . LEU A 1 80 ? -5.153 4.005 0.722 1.00 88.00 80 LEU A CA 1
ATOM 658 C C . LEU A 1 80 ? -4.517 4.345 2.075 1.00 88.00 80 LEU A C 1
ATOM 660 O O . LEU A 1 80 ? -5.171 4.205 3.110 1.00 88.00 80 LEU A O 1
ATOM 664 N N . ILE A 1 81 ? -3.285 4.871 2.075 1.00 89.38 81 ILE A N 1
ATOM 665 C CA . ILE A 1 81 ? -2.643 5.389 3.293 1.00 89.38 81 ILE A CA 1
ATOM 666 C C . ILE A 1 81 ? -3.482 6.488 3.920 1.00 89.38 81 ILE A C 1
ATOM 668 O O . ILE A 1 81 ? -3.770 6.429 5.115 1.00 89.38 81 ILE A O 1
ATOM 672 N N . GLY A 1 82 ? -3.880 7.476 3.115 1.00 90.19 82 GLY A N 1
ATOM 673 C CA . GLY A 1 82 ? -4.724 8.574 3.571 1.00 90.19 82 GLY A CA 1
ATOM 674 C C . GLY A 1 82 ? -5.996 8.054 4.236 1.00 90.19 82 GLY A C 1
ATOM 675 O O . GLY A 1 82 ? -6.310 8.449 5.360 1.00 90.19 82 GLY A O 1
ATOM 676 N N . ALA A 1 83 ? -6.668 7.090 3.601 1.00 89.88 83 ALA A N 1
ATOM 677 C CA . ALA A 1 83 ? -7.858 6.459 4.156 1.00 89.88 83 ALA A CA 1
ATOM 678 C C . ALA A 1 83 ? -7.585 5.765 5.502 1.00 89.88 83 ALA A C 1
ATOM 680 O O . ALA A 1 83 ? -8.312 6.010 6.466 1.00 89.88 83 ALA A O 1
ATOM 681 N N . ALA A 1 84 ? -6.535 4.946 5.629 1.00 88.81 84 ALA A N 1
ATOM 682 C CA . ALA A 1 84 ? -6.293 4.262 6.901 1.00 88.81 84 ALA A CA 1
ATOM 683 C C . ALA A 1 84 ? -5.771 5.184 8.005 1.00 88.81 84 ALA A C 1
ATOM 685 O O . ALA A 1 84 ? -6.039 4.912 9.172 1.00 88.81 84 ALA A O 1
ATOM 686 N N . LEU A 1 85 ? -5.049 6.261 7.678 1.00 89.62 85 LEU A N 1
ATOM 687 C CA . LEU A 1 85 ? -4.662 7.275 8.662 1.00 89.62 85 LEU A CA 1
ATOM 688 C C . LEU A 1 85 ? -5.902 7.972 9.232 1.00 89.62 85 LEU A C 1
ATOM 690 O O . LEU A 1 85 ? -6.013 8.120 10.450 1.00 89.62 85 LEU A O 1
ATOM 694 N N . VAL A 1 86 ? -6.860 8.328 8.370 1.00 90.25 86 VAL A N 1
ATOM 695 C CA . VAL A 1 86 ? -8.153 8.892 8.788 1.00 90.25 86 VAL A CA 1
ATOM 696 C C . VAL A 1 86 ? -8.941 7.882 9.622 1.00 90.25 86 VAL A C 1
ATOM 698 O O . VAL A 1 86 ? -9.446 8.226 10.684 1.00 90.25 86 VAL A O 1
ATOM 701 N N . ILE A 1 87 ? -9.026 6.618 9.209 1.00 87.25 87 ILE A N 1
ATOM 702 C CA . ILE A 1 87 ? -9.734 5.585 9.984 1.00 87.25 87 ILE A CA 1
ATOM 703 C C . ILE A 1 87 ? -9.033 5.339 11.332 1.00 87.25 87 ILE A C 1
ATOM 705 O O . ILE A 1 87 ? -9.685 5.239 12.372 1.00 87.25 87 ILE A O 1
ATOM 709 N N . GLY A 1 88 ? -7.701 5.292 11.333 1.00 85.06 88 GLY A N 1
ATOM 710 C CA . GLY A 1 88 ? -6.870 5.082 12.513 1.00 85.06 88 GLY A CA 1
ATOM 711 C C . GLY A 1 88 ? -6.976 6.204 13.545 1.00 85.06 88 GLY A C 1
ATOM 712 O O . GLY A 1 88 ? -6.942 5.918 14.745 1.00 85.06 88 GLY A O 1
ATOM 713 N N . SER A 1 89 ? -7.168 7.457 13.118 1.00 85.31 89 SER A N 1
ATOM 714 C CA . SER A 1 89 ? -7.342 8.583 14.045 1.00 85.31 89 SER A CA 1
ATOM 715 C C . SER A 1 89 ? -8.619 8.453 14.890 1.00 85.31 89 SER A C 1
ATOM 717 O O . SER A 1 89 ? -8.598 8.760 16.081 1.00 85.31 89 SER A O 1
ATOM 719 N N . HIS A 1 90 ? -9.685 7.869 14.335 1.00 80.75 90 HIS A N 1
ATOM 720 C CA . HIS A 1 90 ? -10.970 7.662 15.017 1.00 80.75 90 HIS A CA 1
ATOM 721 C C . HIS A 1 90 ? -10.984 6.452 15.971 1.00 80.75 90 HIS A C 1
ATOM 723 O O . HIS A 1 90 ? -11.950 6.241 16.710 1.00 80.75 90 HIS A O 1
ATOM 729 N N . VAL A 1 91 ? -9.930 5.626 15.987 1.00 76.56 91 VAL A N 1
ATOM 730 C CA . VAL A 1 91 ? -9.851 4.449 16.874 1.00 76.56 91 VAL A CA 1
ATOM 731 C C . VAL A 1 91 ? -9.581 4.841 18.331 1.00 76.56 91 VAL A C 1
ATOM 733 O O . VAL A 1 91 ? -9.943 4.095 19.243 1.00 76.56 91 VAL A O 1
ATOM 736 N N . ARG A 1 92 ? -8.956 5.999 18.583 1.00 66.06 92 ARG A N 1
ATOM 737 C CA . ARG A 1 92 ? -8.511 6.400 19.930 1.00 66.06 92 ARG A CA 1
ATOM 738 C C . ARG A 1 92 ? -9.578 7.108 20.773 1.00 66.06 92 ARG A C 1
ATOM 740 O O . ARG A 1 92 ? -9.390 7.222 21.980 1.00 66.06 92 ARG A O 1
ATOM 747 N N . ASP A 1 93 ? -10.707 7.492 20.182 1.00 61.94 93 ASP A N 1
ATOM 748 C CA . ASP A 1 93 ? -11.726 8.325 20.841 1.00 61.94 93 ASP A CA 1
ATOM 749 C C . ASP A 1 93 ? -12.598 7.602 21.889 1.00 61.94 93 ASP A C 1
ATOM 751 O O . ASP A 1 93 ? -13.376 8.230 22.593 1.00 61.94 93 ASP A O 1
ATOM 75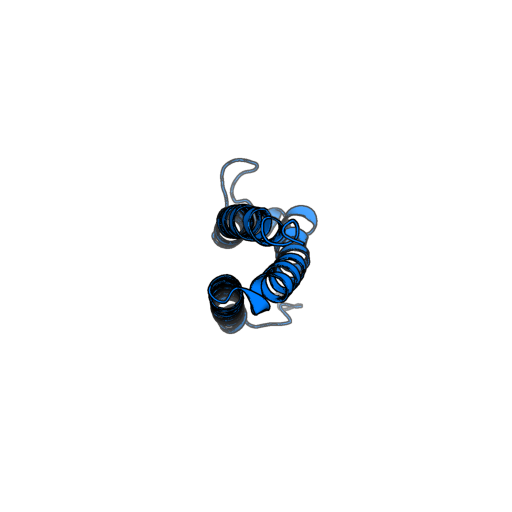5 N N . LYS A 1 94 ? -12.472 6.278 22.060 1.00 54.56 94 LYS A N 1
ATOM 756 C CA . LYS A 1 94 ? -13.299 5.496 23.006 1.00 54.56 94 LYS A CA 1
ATOM 757 C C . LYS A 1 94 ? -12.527 4.923 24.198 1.00 54.56 94 LYS A C 1
ATOM 759 O O . LYS A 1 94 ? -12.710 3.761 24.559 1.00 54.56 94 LYS A O 1
ATOM 764 N N . LYS A 1 95 ? -11.646 5.711 24.819 1.00 52.00 95 LYS A N 1
ATOM 765 C CA . LYS A 1 95 ? -10.996 5.315 26.086 1.00 52.00 95 LYS A CA 1
ATOM 766 C C . LYS A 1 95 ? -10.930 6.438 27.124 1.00 52.00 95 LYS A C 1
ATOM 768 O O . LYS A 1 95 ? -9.912 6.600 27.793 1.00 52.00 95 LYS A O 1
ATOM 773 N N . LYS A 1 96 ? -12.009 7.214 27.253 1.00 46.94 96 LYS A N 1
ATOM 774 C CA . LYS A 1 96 ? -12.122 8.241 28.293 1.00 46.94 96 LYS A CA 1
ATOM 775 C C . LYS A 1 96 ? -13.544 8.366 28.848 1.00 46.94 96 LYS A C 1
ATOM 777 O O . LYS A 1 96 ? -14.082 9.454 28.880 1.00 46.94 96 LYS A O 1
ATOM 782 N N . ASP A 1 97 ? -14.118 7.247 29.276 1.00 50.88 97 ASP A N 1
ATOM 783 C CA . ASP A 1 97 ? -15.347 7.226 30.078 1.00 50.88 97 ASP A CA 1
ATOM 784 C C . ASP A 1 97 ? -15.245 6.092 31.104 1.00 50.88 97 ASP A C 1
ATOM 786 O O . ASP A 1 97 ? -15.848 5.051 30.880 1.00 50.88 97 ASP A O 1
ATOM 790 N N . TYR A 1 98 ? -14.410 6.254 32.141 1.00 49.50 98 TYR A N 1
ATOM 791 C CA . TYR A 1 98 ? -14.548 5.662 33.488 1.00 49.50 98 TYR 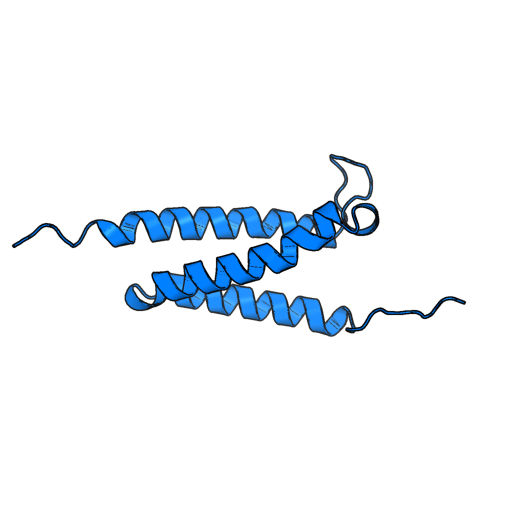A CA 1
ATOM 792 C C . TYR A 1 98 ? -13.681 6.458 34.465 1.00 49.50 98 TYR A C 1
ATOM 794 O O . TYR A 1 98 ? -12.486 6.661 34.142 1.00 49.50 98 TYR A O 1
#